Protein AF-A0A5P8LZW3-F1 (afdb_monomer_lite)

Radius of gyration: 19.55 Å; chains: 1; bounding box: 53×31×71 Å

Sequence (159 aa):
MPTTEQPGGVRARLFVRETLPTPATQSSQRTIARLERLTSTGLLDDYSVTSWDKRLPVDGENAPEQRRRYNEFSDWARSNGARLTPFFDTRECYSMETGEKRTELVFPAICLALYENGDLRTVAPHAAGSETESVADCLDRLAEQSSDEPVRRTIVTAD

pLDDT: mean 86.08, std 16.48, range [40.03, 98.44]

Structure (mmCIF, N/CA/C/O backbone):
data_AF-A0A5P8LZW3-F1
#
_entry.id   AF-A0A5P8LZW3-F1
#
loop_
_atom_site.group_PDB
_atom_site.id
_atom_site.type_symbol
_atom_site.label_atom_id
_atom_site.label_alt_id
_atom_site.label_comp_id
_atom_site.label_asym_id
_atom_site.labe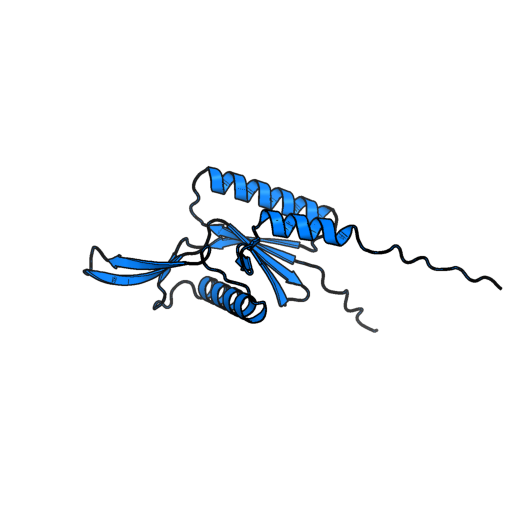l_entity_id
_atom_site.label_seq_id
_atom_site.pdbx_PDB_ins_code
_atom_site.Cartn_x
_atom_site.Cartn_y
_atom_site.Cartn_z
_atom_site.occupancy
_atom_site.B_iso_or_equiv
_atom_site.auth_seq_id
_atom_site.auth_comp_id
_atom_site.auth_asym_id
_atom_site.auth_atom_id
_atom_site.pdbx_PDB_model_num
ATOM 1 N N . MET A 1 1 ? -0.215 -14.415 37.194 1.00 40.03 1 MET A N 1
ATOM 2 C CA . MET A 1 1 ? -0.479 -13.146 36.490 1.00 40.03 1 MET A CA 1
ATOM 3 C C . MET A 1 1 ? -1.040 -13.518 35.132 1.00 40.03 1 MET A C 1
ATOM 5 O O . MET A 1 1 ? -0.297 -14.154 34.394 1.00 40.03 1 MET A O 1
ATOM 9 N N . PRO A 1 2 ? -2.312 -13.257 34.798 1.00 45.44 2 PRO A N 1
ATOM 10 C CA . PRO A 1 2 ? -2.682 -13.303 33.396 1.00 45.44 2 PRO A CA 1
ATOM 11 C C . PRO A 1 2 ? -1.975 -12.121 32.727 1.00 45.44 2 PRO A C 1
ATOM 13 O O . PRO A 1 2 ? -2.157 -10.975 33.137 1.00 45.44 2 PRO A O 1
ATOM 16 N N . THR A 1 3 ? -1.098 -12.403 31.766 1.00 40.88 3 THR A N 1
ATOM 17 C CA . THR A 1 3 ? -0.677 -11.405 30.783 1.00 40.88 3 THR A CA 1
ATOM 18 C C . THR A 1 3 ? -1.960 -10.974 30.101 1.00 40.88 3 THR A C 1
ATOM 20 O O . THR A 1 3 ? -2.562 -11.763 29.382 1.00 40.88 3 THR A O 1
ATOM 23 N N . THR A 1 4 ? -2.452 -9.778 30.408 1.00 47.62 4 THR A N 1
ATOM 24 C CA . THR A 1 4 ? -3.492 -9.164 29.594 1.00 47.62 4 THR A CA 1
ATOM 25 C C . THR A 1 4 ? -2.875 -8.989 28.221 1.00 47.62 4 THR A C 1
ATOM 27 O O . THR A 1 4 ? -2.045 -8.103 28.021 1.00 47.62 4 THR A O 1
ATOM 30 N N . GLU A 1 5 ? -3.210 -9.898 27.314 1.00 47.44 5 GLU A N 1
ATOM 31 C CA . GLU A 1 5 ? -3.075 -9.707 25.882 1.00 47.44 5 GLU A CA 1
ATOM 32 C C . GLU A 1 5 ? -3.891 -8.454 25.583 1.00 47.44 5 GLU A C 1
ATOM 34 O O . GLU A 1 5 ? -5.116 -8.481 25.485 1.00 47.44 5 GLU A O 1
ATOM 39 N N . GLN A 1 6 ? -3.216 -7.308 25.609 1.00 50.31 6 GLN A N 1
ATOM 40 C CA . GLN A 1 6 ? -3.781 -6.074 25.113 1.00 50.31 6 GLN A CA 1
ATOM 41 C C . GLN A 1 6 ? -4.160 -6.397 23.665 1.00 50.31 6 GLN A C 1
ATOM 43 O O . GLN A 1 6 ? -3.269 -6.848 22.938 1.00 50.31 6 GLN A O 1
ATOM 48 N N . PRO A 1 7 ? -5.442 -6.296 23.266 1.00 53.44 7 PRO A N 1
ATOM 49 C CA . PRO A 1 7 ? -5.824 -6.561 21.886 1.00 53.44 7 PRO A CA 1
ATOM 50 C C . PRO A 1 7 ? -4.916 -5.690 21.019 1.00 53.44 7 PRO A C 1
ATOM 52 O O . PRO A 1 7 ? -4.881 -4.474 21.203 1.00 53.44 7 PRO A O 1
ATOM 55 N N . GLY A 1 8 ? -4.060 -6.326 20.216 1.00 63.38 8 GLY A N 1
ATOM 56 C CA . GLY A 1 8 ? -2.975 -5.641 19.531 1.00 63.38 8 GLY A CA 1
ATOM 57 C C . GLY A 1 8 ? -3.578 -4.650 18.557 1.00 63.38 8 GLY A C 1
ATOM 58 O O . GLY A 1 8 ? -4.304 -5.052 17.649 1.00 63.38 8 GLY A O 1
ATOM 59 N N . GLY A 1 9 ? -3.325 -3.364 18.772 1.00 84.19 9 GLY A N 1
ATOM 60 C CA . GLY A 1 9 ? -3.935 -2.31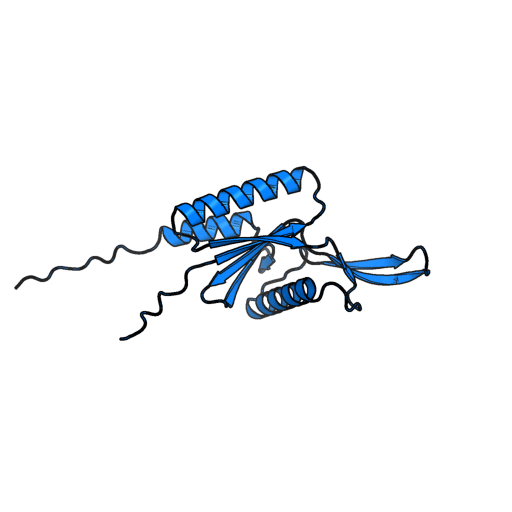5 17.980 1.00 84.19 9 GLY A CA 1
ATOM 61 C C . GLY A 1 9 ? -3.382 -2.269 16.561 1.00 84.19 9 GLY A C 1
ATOM 62 O O . GLY A 1 9 ? -2.403 -2.929 16.184 1.00 84.19 9 GLY A O 1
ATOM 63 N N . VAL A 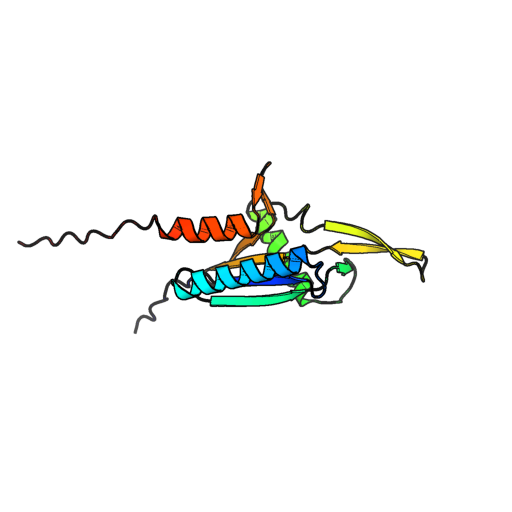1 10 ? -4.074 -1.490 15.736 1.00 93.50 10 VAL A N 1
ATOM 64 C CA . VAL A 1 10 ? -3.799 -1.403 14.305 1.00 93.50 10 VAL A CA 1
ATOM 65 C C . VAL A 1 10 ? -2.499 -0.631 14.079 1.00 93.50 10 VAL A C 1
ATOM 67 O O . VAL A 1 10 ? -2.338 0.488 14.561 1.00 93.50 10 VAL A O 1
ATOM 70 N N . ARG A 1 11 ? -1.578 -1.201 13.299 1.00 96.25 11 ARG A N 1
ATOM 71 C CA . ARG A 1 11 ? -0.315 -0.564 12.898 1.00 96.25 11 ARG A CA 1
ATOM 72 C C . ARG A 1 11 ? -0.267 -0.342 11.401 1.00 96.25 11 ARG A C 1
ATOM 74 O O . ARG A 1 11 ? -0.599 -1.232 10.621 1.00 96.25 11 ARG A O 1
ATOM 81 N N . ALA A 1 12 ? 0.207 0.823 10.988 1.00 97.88 12 ALA A N 1
ATOM 82 C CA . ALA A 1 12 ? 0.323 1.171 9.581 1.00 97.88 12 ALA A CA 1
ATOM 83 C C . ALA A 1 12 ? 1.761 1.038 9.062 1.00 97.88 12 ALA A C 1
ATOM 85 O O . ALA A 1 12 ? 2.739 1.367 9.734 1.00 97.88 12 ALA A O 1
ATOM 86 N N . ARG A 1 13 ? 1.905 0.616 7.806 1.00 98.31 13 ARG A N 1
ATOM 87 C CA . ARG A 1 13 ? 3.163 0.689 7.064 1.00 98.31 13 ARG A CA 1
ATOM 88 C C . ARG A 1 13 ? 2.939 1.339 5.714 1.00 98.31 13 ARG A C 1
ATOM 90 O O . ARG A 1 13 ? 2.228 0.798 4.870 1.00 98.31 13 ARG A O 1
ATOM 97 N N . LEU A 1 14 ? 3.559 2.494 5.521 1.00 98.25 14 LEU A N 1
ATOM 98 C CA . LEU A 1 14 ? 3.529 3.246 4.280 1.00 98.25 14 LEU A CA 1
ATOM 99 C C . LEU A 1 14 ? 4.782 2.935 3.460 1.00 98.25 14 LEU A C 1
ATOM 101 O O . LEU A 1 14 ? 5.901 3.180 3.903 1.00 98.25 14 LEU A O 1
ATOM 105 N N . PHE A 1 15 ? 4.590 2.438 2.247 1.00 97.56 15 PHE A N 1
ATOM 106 C CA . PHE A 1 15 ? 5.639 2.239 1.262 1.00 97.56 15 PHE A CA 1
ATOM 107 C C . PHE A 1 15 ? 5.613 3.373 0.247 1.00 97.56 15 PHE A C 1
ATOM 109 O O . PHE A 1 15 ? 4.559 3.704 -0.303 1.00 97.56 15 PHE A O 1
ATOM 116 N N . VAL A 1 16 ? 6.772 3.971 -0.003 1.00 96.75 16 VAL A N 1
ATOM 117 C CA . VAL A 1 16 ? 6.920 5.126 -0.890 1.00 96.75 16 VAL A CA 1
ATOM 118 C C . VAL A 1 16 ? 8.049 4.844 -1.873 1.00 96.75 16 VAL A C 1
ATOM 120 O O . VAL A 1 16 ? 9.122 4.408 -1.468 1.00 96.75 16 VAL A O 1
ATOM 123 N N . ARG A 1 17 ? 7.840 5.066 -3.176 1.00 95.19 17 ARG A N 1
ATOM 124 C CA . ARG A 1 17 ? 8.951 4.922 -4.135 1.00 95.19 17 ARG A CA 1
ATOM 125 C C . ARG A 1 17 ? 10.093 5.870 -3.784 1.00 95.19 17 ARG A C 1
ATOM 127 O O . ARG A 1 17 ? 9.842 7.022 -3.450 1.00 95.19 17 ARG A O 1
ATOM 134 N N . GLU A 1 18 ? 11.331 5.404 -3.925 1.00 89.75 18 GLU A N 1
ATOM 135 C CA . GLU A 1 18 ? 12.522 6.238 -3.694 1.00 89.75 18 GLU A CA 1
ATOM 136 C C . GLU A 1 18 ? 12.530 7.491 -4.570 1.00 89.75 18 GLU A C 1
ATOM 138 O O . GLU A 1 18 ? 12.893 8.580 -4.135 1.00 89.75 18 GLU A O 1
ATOM 143 N N . THR A 1 19 ? 12.077 7.340 -5.816 1.00 87.19 19 THR A N 1
ATOM 144 C CA . THR A 1 19 ? 11.915 8.449 -6.752 1.00 87.19 19 THR A CA 1
ATOM 145 C C . THR A 1 19 ? 10.439 8.661 -7.054 1.00 87.19 19 THR A C 1
ATOM 147 O O . THR A 1 19 ? 9.765 7.789 -7.617 1.00 87.19 19 THR A O 1
ATOM 150 N N . LEU A 1 20 ? 9.947 9.854 -6.721 1.00 84.56 20 LEU A N 1
ATOM 151 C CA . LEU A 1 20 ? 8.571 10.266 -6.952 1.00 84.56 20 LEU A CA 1
ATOM 152 C C . LEU A 1 20 ? 8.490 11.507 -7.841 1.00 84.56 20 LEU A C 1
ATOM 154 O O . LEU A 1 20 ? 9.273 12.441 -7.669 1.00 84.56 20 LEU A O 1
ATOM 158 N N . PRO A 1 21 ? 7.503 11.574 -8.751 1.00 82.94 21 PRO A N 1
ATOM 159 C CA . PRO A 1 21 ? 7.116 12.850 -9.330 1.00 82.94 21 PRO A CA 1
ATOM 160 C C . PRO A 1 21 ? 6.511 13.750 -8.238 1.00 82.94 21 PRO A C 1
ATOM 162 O O . PRO A 1 21 ? 5.819 13.260 -7.344 1.00 82.94 21 PRO A O 1
ATOM 165 N N . THR A 1 22 ? 6.692 15.069 -8.352 1.00 87.31 22 THR A N 1
ATOM 166 C CA . THR A 1 22 ? 6.181 16.084 -7.408 1.00 87.31 22 THR A CA 1
ATOM 167 C C . THR A 1 22 ? 4.757 15.843 -6.877 1.00 87.31 22 THR A C 1
ATOM 169 O O . THR A 1 22 ? 4.580 15.895 -5.658 1.00 87.31 22 THR A O 1
ATOM 172 N N . PRO A 1 23 ? 3.731 15.546 -7.707 1.00 87.00 23 PRO A N 1
ATOM 173 C CA . PRO A 1 23 ? 2.379 15.293 -7.194 1.00 87.00 23 PRO A CA 1
ATOM 174 C C . PRO A 1 23 ? 2.300 14.081 -6.252 1.00 87.00 23 PRO A C 1
ATOM 176 O O . PRO A 1 23 ? 1.537 14.089 -5.284 1.00 87.00 23 PRO A O 1
ATOM 179 N N . ALA A 1 24 ? 3.104 13.045 -6.496 1.00 86.38 24 ALA A N 1
ATOM 180 C CA . ALA A 1 24 ? 3.154 11.878 -5.626 1.00 86.38 24 ALA A CA 1
ATOM 181 C C . ALA A 1 24 ? 3.915 12.179 -4.325 1.00 86.38 24 ALA A C 1
ATOM 183 O O . ALA A 1 24 ? 3.512 11.694 -3.274 1.00 86.38 24 ALA A O 1
ATOM 184 N N . THR A 1 25 ? 4.937 13.041 -4.360 1.00 90.56 25 THR A N 1
ATOM 185 C CA . THR A 1 25 ? 5.619 13.527 -3.147 1.00 90.56 25 THR A CA 1
ATOM 186 C C . THR A 1 25 ? 4.667 14.293 -2.228 1.00 90.56 25 THR A C 1
ATOM 188 O O . THR A 1 25 ? 4.645 14.068 -1.023 1.00 90.56 25 THR A O 1
ATOM 191 N N . GLN A 1 26 ? 3.826 15.168 -2.780 1.00 92.00 26 GLN A N 1
ATOM 192 C CA . GLN A 1 26 ? 2.819 15.881 -1.982 1.00 92.00 26 GLN A CA 1
ATOM 193 C C . GLN A 1 26 ? 1.766 14.918 -1.417 1.00 92.00 26 GLN A C 1
ATOM 195 O O . GLN A 1 26 ? 1.350 15.031 -0.263 1.00 92.00 26 GLN A O 1
ATOM 200 N N . SER A 1 27 ? 1.359 13.930 -2.218 1.00 91.25 27 SER A N 1
ATOM 201 C CA . SER A 1 27 ? 0.395 12.915 -1.789 1.00 91.25 27 SER A CA 1
ATOM 202 C C . SER A 1 27 ? 0.936 12.045 -0.650 1.00 91.25 27 SER A C 1
ATOM 204 O O . SER A 1 27 ? 0.189 11.745 0.285 1.00 91.25 27 SER A O 1
ATOM 206 N N . SER A 1 28 ? 2.222 11.672 -0.674 1.00 93.62 28 SER A N 1
ATOM 207 C CA . SER A 1 28 ? 2.837 10.902 0.413 1.00 93.62 28 SER A CA 1
ATOM 208 C C . SER A 1 28 ? 2.950 11.729 1.691 1.00 93.62 28 SER A C 1
ATOM 210 O O . SER A 1 28 ? 2.565 11.237 2.744 1.00 93.62 28 SER A O 1
ATOM 212 N N . GLN A 1 29 ? 3.348 13.003 1.607 1.00 95.31 29 GLN A N 1
ATOM 213 C CA . GLN A 1 29 ? 3.385 13.908 2.765 1.00 95.31 29 GLN A CA 1
ATOM 214 C C . GLN A 1 29 ? 2.010 14.068 3.421 1.00 95.31 29 GLN A C 1
ATOM 216 O O . GLN A 1 29 ? 1.886 13.957 4.638 1.00 95.31 29 GLN A O 1
ATOM 221 N N . ARG A 1 30 ? 0.950 14.248 2.620 1.00 95.88 30 ARG A N 1
ATOM 222 C CA . ARG A 1 30 ? -0.426 14.302 3.137 1.00 95.88 30 ARG A CA 1
ATOM 223 C C . ARG A 1 30 ? -0.843 12.991 3.806 1.00 95.88 30 ARG A C 1
ATOM 225 O O . ARG A 1 30 ? -1.550 13.015 4.809 1.00 95.88 30 ARG A O 1
ATOM 232 N N . THR A 1 31 ? -0.409 11.858 3.257 1.00 97.25 31 THR A N 1
ATOM 233 C CA . THR A 1 31 ? -0.673 10.533 3.837 1.00 97.25 31 THR A CA 1
ATOM 234 C C . THR A 1 31 ? 0.042 10.372 5.180 1.00 97.25 31 THR A C 1
ATOM 236 O O . THR A 1 31 ? -0.582 9.944 6.144 1.00 97.25 31 THR A O 1
ATOM 239 N N . ILE A 1 32 ? 1.311 10.782 5.273 1.00 97.81 32 ILE A N 1
ATOM 240 C CA . ILE A 1 32 ? 2.101 10.749 6.513 1.00 97.81 32 ILE A CA 1
ATOM 241 C C . ILE A 1 32 ? 1.450 11.620 7.592 1.00 97.81 32 ILE A C 1
ATOM 243 O O . ILE A 1 32 ? 1.162 11.116 8.671 1.00 97.81 32 ILE A O 1
ATOM 247 N N . ALA A 1 33 ? 1.100 12.871 7.279 1.00 97.56 33 ALA A N 1
ATOM 248 C CA . ALA A 1 33 ? 0.422 13.759 8.229 1.00 97.56 33 ALA A CA 1
ATOM 249 C C . ALA A 1 33 ? -0.909 13.172 8.742 1.00 97.56 33 ALA A C 1
ATOM 251 O O . ALA A 1 33 ? -1.309 13.377 9.890 1.00 97.56 33 ALA A O 1
ATOM 252 N N . ARG A 1 34 ? -1.613 12.410 7.896 1.00 97.00 34 ARG A N 1
ATOM 253 C CA . ARG A 1 34 ? -2.845 11.718 8.285 1.00 97.00 34 ARG A CA 1
ATOM 254 C C . ARG A 1 34 ? -2.573 10.530 9.213 1.00 97.00 34 ARG A C 1
ATOM 256 O O . ARG A 1 34 ? -3.302 10.369 10.188 1.00 97.00 34 ARG A O 1
ATOM 263 N N . LEU A 1 35 ? -1.528 9.743 8.953 1.00 97.69 35 LEU A N 1
ATOM 264 C CA . LEU A 1 35 ? -1.083 8.656 9.836 1.00 97.69 35 LEU A CA 1
ATOM 265 C C . LEU A 1 35 ? -0.642 9.181 11.209 1.00 97.69 35 LEU A C 1
ATOM 267 O O . LEU A 1 35 ? -1.043 8.626 12.232 1.00 97.69 35 LEU A O 1
ATOM 271 N N . GLU A 1 36 ? 0.105 10.287 11.242 1.00 97.38 36 GLU A N 1
ATOM 272 C CA . GLU A 1 36 ? 0.500 10.972 12.481 1.00 97.38 36 GLU A CA 1
ATOM 273 C C . GLU A 1 36 ? -0.715 11.384 13.311 1.00 97.38 36 GLU A C 1
ATOM 275 O O . GLU A 1 36 ? -0.763 11.141 14.519 1.00 97.38 36 GLU A O 1
ATOM 280 N N . ARG A 1 37 ? -1.728 11.970 12.661 1.00 96.00 37 ARG A N 1
ATOM 281 C CA . ARG A 1 37 ? -2.968 12.364 13.331 1.00 96.00 37 ARG A CA 1
ATOM 282 C C . ARG A 1 37 ? -3.712 11.163 13.909 1.00 96.00 37 ARG A C 1
ATOM 284 O O . ARG A 1 37 ? -4.108 11.228 15.066 1.00 96.00 37 ARG A O 1
ATOM 291 N N . LEU A 1 38 ? -3.881 10.093 13.130 1.00 94.75 38 LEU A N 1
ATOM 292 C CA . LEU A 1 38 ? -4.565 8.871 13.573 1.00 94.75 38 LEU A CA 1
ATOM 293 C C . LEU A 1 38 ? -3.845 8.209 14.754 1.00 94.75 38 LEU A C 1
ATOM 295 O O . LEU A 1 38 ? -4.498 7.758 15.694 1.00 94.75 38 LEU A O 1
ATOM 299 N N . THR A 1 39 ? -2.511 8.222 14.736 1.00 94.75 39 THR A N 1
ATOM 300 C CA . THR A 1 39 ? -1.682 7.725 15.844 1.00 94.75 39 THR A CA 1
ATOM 301 C C . THR A 1 39 ? -1.847 8.599 17.087 1.00 94.75 39 THR A C 1
ATOM 303 O O . THR A 1 39 ? -2.101 8.103 18.178 1.00 94.75 39 THR A O 1
ATOM 306 N N . SER A 1 40 ? -1.820 9.925 16.921 1.00 93.88 40 SER A N 1
ATOM 307 C CA . SER A 1 40 ? -2.000 10.878 18.029 1.00 93.88 40 SER A CA 1
ATOM 308 C C . SER A 1 40 ? -3.384 10.791 18.681 1.00 93.88 40 SER A C 1
ATOM 310 O O . SER A 1 40 ? -3.534 11.110 19.856 1.00 93.88 40 SER A O 1
ATOM 312 N N . THR A 1 41 ? -4.405 10.374 17.928 1.00 91.56 41 THR A N 1
ATOM 313 C CA . THR A 1 41 ? -5.770 10.160 18.435 1.00 91.56 41 THR A CA 1
ATOM 314 C C . THR A 1 41 ? -5.994 8.753 18.998 1.00 91.56 41 THR A C 1
ATOM 316 O O . THR A 1 41 ? -7.099 8.469 19.448 1.00 91.56 41 THR A O 1
ATOM 319 N N . GLY A 1 42 ? -4.986 7.873 18.961 1.00 90.31 42 GLY A N 1
ATOM 320 C CA . GLY A 1 42 ? -5.083 6.490 19.442 1.00 90.31 42 GLY A CA 1
ATOM 321 C C . GLY A 1 42 ? -5.844 5.535 18.515 1.00 90.31 42 GLY A C 1
ATOM 322 O O . GLY A 1 42 ? -6.233 4.458 18.946 1.00 90.31 42 GLY A O 1
ATOM 323 N N . LEU A 1 43 ? -6.076 5.921 17.255 1.00 90.50 43 LEU A N 1
ATOM 324 C CA . LEU A 1 43 ? -6.731 5.073 16.244 1.00 90.50 43 LEU A CA 1
ATOM 325 C C . LEU A 1 43 ? -5.742 4.172 15.497 1.00 90.50 43 LEU A C 1
ATOM 327 O O . LEU A 1 43 ? -6.130 3.180 14.884 1.00 90.50 43 LEU A O 1
ATOM 331 N N . LEU A 1 44 ? -4.466 4.542 15.532 1.00 93.50 44 LEU A N 1
ATOM 332 C CA . LEU A 1 44 ? -3.343 3.694 15.172 1.00 93.50 44 LEU A CA 1
ATOM 333 C C . LEU A 1 44 ? -2.439 3.585 16.393 1.00 93.50 44 LEU A C 1
ATOM 335 O O . LEU A 1 44 ? -2.170 4.589 17.048 1.00 93.50 44 LEU A O 1
ATOM 339 N N . ASP A 1 45 ? -1.944 2.385 16.658 1.00 94.00 45 ASP A N 1
ATOM 340 C CA . ASP A 1 45 ? -0.919 2.179 17.679 1.00 94.00 45 ASP A CA 1
ATOM 341 C C . ASP A 1 45 ? 0.402 2.824 17.257 1.00 94.00 45 ASP A C 1
ATOM 343 O O . ASP A 1 45 ? 1.096 3.435 18.064 1.00 94.00 45 ASP A O 1
ATOM 347 N N . ASP A 1 46 ? 0.767 2.637 15.988 1.00 95.19 46 ASP A N 1
ATOM 348 C CA . ASP A 1 46 ? 2.024 3.110 15.423 1.00 95.19 46 ASP A CA 1
ATOM 349 C C . ASP A 1 46 ? 1.959 3.141 13.891 1.00 95.19 46 ASP A C 1
ATOM 351 O O . ASP A 1 46 ? 1.119 2.478 13.260 1.00 95.19 46 ASP A O 1
ATOM 355 N N . TYR A 1 47 ? 2.889 3.870 13.275 1.00 97.69 47 TYR A N 1
ATOM 356 C CA . TYR A 1 47 ? 3.104 3.803 11.839 1.00 97.69 47 TYR A CA 1
ATOM 357 C C . TYR A 1 47 ? 4.589 3.849 11.471 1.00 97.69 47 TYR A C 1
ATOM 359 O O . TYR A 1 47 ? 5.408 4.487 12.122 1.00 97.69 47 TYR A O 1
ATOM 367 N N . SER A 1 48 ? 4.929 3.218 10.349 1.00 97.56 48 SER A N 1
ATOM 368 C CA . SER A 1 48 ? 6.269 3.294 9.761 1.00 97.56 48 SER A CA 1
ATOM 369 C C . SER A 1 48 ? 6.211 3.696 8.294 1.00 97.56 48 SER A C 1
ATOM 371 O O . SER A 1 48 ? 5.253 3.384 7.584 1.00 97.56 48 SER A O 1
ATOM 373 N N . VAL A 1 49 ? 7.259 4.372 7.825 1.00 97.50 49 VAL A N 1
ATOM 374 C CA . VAL A 1 49 ? 7.450 4.719 6.413 1.00 97.50 49 VAL A CA 1
ATOM 375 C C . VAL A 1 49 ? 8.686 3.984 5.905 1.00 97.50 49 VAL A C 1
ATOM 377 O O . VAL A 1 49 ? 9.726 3.974 6.556 1.00 97.50 49 VAL A O 1
ATOM 380 N N . THR A 1 50 ? 8.577 3.307 4.769 1.00 95.50 50 THR A N 1
ATOM 381 C CA . THR A 1 50 ? 9.664 2.532 4.160 1.00 95.50 50 THR A CA 1
ATOM 382 C C . THR A 1 50 ? 9.741 2.860 2.675 1.00 95.50 50 THR A C 1
ATOM 384 O O . THR A 1 50 ? 8.712 2.994 2.012 1.00 95.50 50 THR A O 1
ATOM 387 N N . SER A 1 51 ? 10.949 3.009 2.136 1.00 93.81 51 SER A N 1
ATOM 388 C CA . SER A 1 51 ? 11.117 3.181 0.698 1.00 93.81 51 SER A CA 1
ATOM 389 C C . SER A 1 51 ? 11.093 1.841 -0.038 1.00 93.81 51 SER A C 1
ATOM 391 O O . SER A 1 51 ? 11.446 0.797 0.514 1.00 93.81 51 SER A O 1
ATOM 393 N N . TRP A 1 52 ? 10.673 1.862 -1.299 1.00 94.44 52 TRP A N 1
ATOM 394 C CA . TRP A 1 52 ? 10.821 0.722 -2.202 1.00 94.44 52 TRP A CA 1
ATOM 395 C C . TRP A 1 52 ? 11.175 1.158 -3.624 1.00 94.44 52 TRP A C 1
ATOM 397 O O . TRP A 1 52 ? 10.928 2.296 -4.038 1.00 94.44 52 TRP A O 1
ATOM 407 N N . ASP A 1 53 ? 11.759 0.241 -4.377 1.00 93.31 53 ASP A N 1
ATOM 408 C CA . ASP A 1 53 ? 12.085 0.441 -5.773 1.00 93.31 53 ASP A CA 1
ATOM 409 C C . ASP A 1 53 ? 10.813 0.555 -6.604 1.00 93.31 53 ASP A C 1
ATOM 411 O O . ASP A 1 53 ? 9.766 -0.032 -6.323 1.00 93.31 53 ASP A O 1
ATOM 415 N N . LYS A 1 54 ? 10.903 1.308 -7.699 1.00 92.75 54 LYS A N 1
ATOM 416 C CA . LYS A 1 54 ? 9.801 1.392 -8.662 1.00 92.75 54 LYS A CA 1
ATOM 417 C C . LYS A 1 54 ? 9.498 0.027 -9.282 1.00 92.75 54 LYS A C 1
ATOM 419 O O . LYS A 1 54 ? 8.344 -0.231 -9.639 1.00 92.75 54 LYS A O 1
ATOM 424 N N . ARG A 1 55 ? 10.542 -0.773 -9.509 1.00 92.06 55 ARG A N 1
ATOM 425 C CA . ARG A 1 55 ? 10.478 -2.020 -10.262 1.00 92.06 55 ARG A CA 1
ATOM 426 C C . ARG A 1 55 ? 11.399 -3.070 -9.676 1.00 92.06 55 ARG A C 1
ATOM 428 O O . ARG A 1 55 ? 12.472 -2.735 -9.190 1.00 92.06 55 ARG A O 1
ATOM 435 N N . LEU A 1 56 ? 10.987 -4.321 -9.811 1.00 91.44 56 LEU A N 1
ATOM 436 C CA . LEU A 1 56 ? 11.786 -5.481 -9.461 1.00 91.44 56 LEU A CA 1
ATOM 437 C C . LEU A 1 56 ? 11.710 -6.520 -10.588 1.00 91.44 56 LEU A C 1
ATOM 439 O O . LEU A 1 56 ? 10.600 -6.853 -11.008 1.00 91.44 56 LEU A O 1
ATOM 443 N N . PRO A 1 57 ? 12.836 -7.070 -11.075 1.00 89.19 57 PRO A N 1
ATOM 444 C CA . PRO A 1 57 ? 12.806 -8.172 -12.034 1.00 89.19 57 PRO A CA 1
ATOM 445 C C . PRO A 1 57 ? 12.061 -9.371 -11.446 1.00 89.19 57 PRO A C 1
ATOM 447 O O . PRO A 1 57 ? 12.326 -9.744 -10.307 1.00 89.19 57 PRO A O 1
ATOM 450 N N . VAL A 1 58 ? 11.155 -10.002 -12.191 1.00 85.88 58 VAL A N 1
ATOM 451 C CA . VAL A 1 58 ? 10.390 -11.154 -11.681 1.00 85.88 58 VAL A CA 1
ATOM 452 C C . VAL A 1 58 ? 11.311 -12.339 -11.393 1.00 85.88 58 VAL A C 1
ATOM 454 O O . VAL A 1 58 ? 11.232 -12.891 -10.298 1.00 85.88 58 VAL A O 1
ATOM 457 N N . ASP A 1 59 ? 12.244 -12.632 -12.300 1.00 80.12 59 ASP A N 1
ATOM 458 C CA . ASP A 1 59 ? 13.126 -13.809 -12.252 1.00 80.12 59 ASP A CA 1
ATOM 459 C C . ASP A 1 59 ? 14.450 -13.583 -11.489 1.00 80.12 59 ASP A C 1
ATOM 461 O O . ASP A 1 59 ? 15.387 -14.367 -11.613 1.00 80.12 59 ASP A O 1
ATOM 465 N N . GLY A 1 60 ? 14.571 -12.490 -10.725 1.00 71.69 60 GLY A N 1
ATOM 466 C CA . GLY A 1 60 ? 15.812 -12.114 -10.033 1.00 71.69 60 GLY A CA 1
ATOM 467 C C . GLY A 1 60 ? 15.807 -12.364 -8.522 1.00 71.69 60 GLY A C 1
ATOM 468 O O . GLY A 1 60 ? 14.784 -12.212 -7.857 1.00 71.69 60 GLY A O 1
ATOM 469 N N . GLU A 1 61 ? 16.983 -12.622 -7.948 1.00 73.31 61 GLU A N 1
ATOM 470 C CA . GLU A 1 61 ? 17.188 -12.750 -6.489 1.00 73.31 61 GLU A CA 1
ATOM 471 C C . GLU A 1 61 ? 17.328 -11.395 -5.761 1.00 73.31 61 GLU A C 1
ATOM 473 O O . GLU A 1 61 ? 17.487 -11.336 -4.543 1.00 73.31 61 GLU A O 1
ATOM 478 N N . ASN A 1 62 ? 17.242 -10.283 -6.498 1.00 75.12 62 ASN A N 1
ATOM 479 C CA . ASN A 1 62 ? 17.357 -8.937 -5.942 1.00 75.12 62 ASN A CA 1
ATOM 480 C C . ASN A 1 62 ? 16.179 -8.585 -5.012 1.00 75.12 62 ASN A C 1
ATOM 482 O O . ASN A 1 62 ? 15.062 -9.076 -5.186 1.00 75.12 62 ASN A O 1
ATOM 486 N N . ALA A 1 63 ? 16.447 -7.692 -4.052 1.00 81.81 63 ALA A N 1
ATOM 487 C CA . ALA A 1 63 ? 15.493 -7.122 -3.092 1.00 81.81 63 ALA A CA 1
ATOM 488 C C . ALA A 1 63 ? 14.527 -8.150 -2.449 1.00 81.81 63 ALA A C 1
ATOM 490 O O . ALA A 1 63 ? 13.300 -8.029 -2.580 1.00 81.81 63 ALA A O 1
ATOM 491 N N . PRO A 1 64 ? 15.054 -9.152 -1.714 1.00 86.88 64 PRO A N 1
ATOM 492 C CA . PRO A 1 64 ? 14.251 -10.243 -1.155 1.00 86.88 64 PRO A CA 1
ATOM 493 C C . PRO A 1 64 ? 13.113 -9.749 -0.249 1.00 86.88 64 PRO A C 1
ATOM 495 O O . PRO A 1 64 ? 12.015 -10.300 -0.287 1.00 86.88 64 PRO A O 1
ATOM 498 N N . GLU A 1 65 ? 13.323 -8.660 0.495 1.00 90.75 65 GLU A N 1
ATOM 499 C CA . GLU A 1 65 ? 12.289 -8.071 1.354 1.00 90.75 65 GLU A CA 1
ATOM 500 C C . GLU A 1 65 ? 11.130 -7.446 0.560 1.00 90.75 65 GLU A C 1
ATOM 502 O O . GLU A 1 65 ? 9.969 -7.664 0.903 1.00 90.75 65 GLU A O 1
ATOM 507 N N . GLN A 1 66 ? 11.399 -6.713 -0.527 1.00 93.06 66 GLN A N 1
ATOM 508 C CA . GLN A 1 66 ? 10.338 -6.140 -1.371 1.00 93.06 66 GLN A CA 1
ATOM 509 C C . GLN A 1 66 ? 9.515 -7.242 -2.044 1.00 93.06 66 GLN A C 1
ATOM 511 O O . GLN A 1 66 ? 8.286 -7.160 -2.092 1.00 93.06 66 GLN A O 1
ATOM 516 N N . ARG A 1 67 ? 10.179 -8.310 -2.506 1.00 93.12 67 ARG A N 1
ATOM 517 C CA . ARG A 1 67 ? 9.510 -9.493 -3.058 1.00 93.12 67 ARG A CA 1
ATOM 518 C C . ARG A 1 67 ? 8.646 -10.194 -2.018 1.00 93.12 67 ARG A C 1
ATOM 520 O O . ARG A 1 67 ? 7.496 -10.518 -2.302 1.00 93.12 67 ARG A O 1
ATOM 527 N N . ARG A 1 68 ? 9.172 -10.394 -0.807 1.00 93.69 68 ARG A N 1
ATOM 528 C CA . ARG A 1 68 ? 8.422 -10.976 0.311 1.00 93.69 68 ARG A CA 1
ATOM 529 C C . ARG A 1 68 ? 7.159 -10.166 0.610 1.00 93.69 68 ARG A C 1
ATOM 531 O O . ARG A 1 68 ? 6.097 -10.758 0.767 1.00 93.69 68 ARG A O 1
ATOM 538 N N . ARG A 1 69 ? 7.257 -8.831 0.624 1.00 95.56 69 ARG A N 1
ATOM 539 C CA . ARG A 1 69 ? 6.102 -7.937 0.815 1.00 95.56 69 ARG A CA 1
ATOM 540 C C . ARG A 1 69 ? 5.087 -8.030 -0.310 1.00 95.56 69 ARG A C 1
ATOM 542 O O . ARG A 1 69 ? 3.896 -8.114 -0.042 1.00 95.56 69 ARG A O 1
ATOM 549 N N . TYR A 1 70 ? 5.540 -8.062 -1.558 1.00 95.75 70 TYR A N 1
ATOM 550 C CA . TYR A 1 70 ? 4.630 -8.273 -2.678 1.00 95.75 70 TYR A CA 1
ATOM 551 C C . TYR A 1 70 ? 3.866 -9.599 -2.560 1.00 95.75 70 TYR A C 1
ATOM 553 O O . TYR A 1 70 ? 2.653 -9.615 -2.754 1.00 95.75 70 TYR A O 1
ATOM 561 N N . ASN A 1 71 ? 4.551 -10.690 -2.208 1.00 95.62 71 ASN A N 1
ATOM 562 C CA . ASN A 1 71 ? 3.915 -11.997 -2.052 1.00 95.62 71 ASN A CA 1
ATOM 563 C C . ASN A 1 71 ? 2.865 -11.981 -0.931 1.00 95.62 71 ASN A C 1
ATOM 565 O O . ASN A 1 71 ? 1.733 -12.390 -1.166 1.00 95.62 71 ASN A O 1
ATOM 569 N N . GLU A 1 72 ? 3.198 -11.410 0.232 1.00 97.81 72 GLU A N 1
ATOM 570 C CA . GLU A 1 72 ? 2.259 -11.198 1.345 1.00 97.81 72 GLU A CA 1
ATOM 571 C C . GLU A 1 72 ? 0.999 -10.435 0.892 1.00 97.81 72 GLU A C 1
ATOM 573 O O . GLU A 1 72 ? -0.127 -10.854 1.162 1.00 97.81 72 GLU A O 1
ATOM 578 N N . PHE A 1 73 ? 1.171 -9.349 0.132 1.00 98.19 73 PHE A N 1
ATOM 579 C CA . PHE A 1 73 ? 0.054 -8.551 -0.385 1.00 98.19 73 PHE A CA 1
ATOM 580 C C . PHE A 1 73 ? -0.765 -9.311 -1.427 1.00 98.19 73 PHE A C 1
ATOM 582 O O . PHE A 1 73 ? -1.990 -9.189 -1.465 1.00 98.19 73 PHE A O 1
ATOM 589 N N . SER A 1 74 ? -0.103 -10.094 -2.280 1.00 97.12 74 SER A N 1
ATOM 590 C CA . SER A 1 74 ? -0.765 -10.904 -3.298 1.00 97.12 74 SER A CA 1
ATOM 591 C C . SER A 1 74 ? -1.595 -12.020 -2.669 1.00 97.12 74 SER A C 1
ATOM 593 O O . SER A 1 74 ? -2.688 -12.309 -3.159 1.00 97.12 74 SER A O 1
ATOM 595 N N . ASP A 1 75 ? -1.101 -12.653 -1.608 1.00 98.00 75 ASP A N 1
ATOM 596 C CA . ASP A 1 75 ? -1.812 -13.726 -0.915 1.00 98.00 75 ASP A CA 1
ATOM 597 C C . ASP A 1 75 ? -3.002 -13.186 -0.120 1.00 98.00 75 ASP A C 1
ATOM 599 O O . ASP A 1 75 ? -4.095 -13.763 -0.180 1.00 98.00 75 ASP A O 1
ATOM 603 N N . TRP A 1 76 ? -2.847 -12.020 0.516 1.00 98.25 76 TRP A N 1
ATOM 604 C CA . TRP A 1 76 ? -3.978 -11.291 1.087 1.00 98.25 76 TRP A CA 1
ATOM 605 C C . TRP A 1 76 ? -5.022 -10.961 0.019 1.00 98.25 76 TRP A C 1
ATOM 607 O O . TRP A 1 76 ? -6.204 -11.241 0.217 1.00 98.25 76 TRP A O 1
ATOM 617 N N . ALA A 1 77 ? -4.608 -10.430 -1.136 1.00 97.75 77 ALA A N 1
ATOM 618 C CA . ALA A 1 77 ? -5.543 -10.019 -2.180 1.00 97.75 77 ALA A CA 1
ATOM 619 C C . ALA A 1 77 ? -6.372 -11.207 -2.688 1.00 97.75 77 ALA A C 1
ATOM 621 O O . ALA A 1 77 ? -7.598 -11.131 -2.736 1.00 97.75 77 ALA A O 1
ATOM 622 N N . ARG A 1 78 ? -5.717 -12.343 -2.964 1.00 97.12 78 ARG A N 1
ATOM 623 C CA . ARG A 1 78 ? -6.387 -13.592 -3.365 1.00 97.12 78 ARG A CA 1
ATOM 624 C C . ARG A 1 78 ? -7.390 -14.069 -2.319 1.00 97.12 78 ARG A C 1
ATOM 626 O O . ARG A 1 78 ? -8.513 -14.412 -2.675 1.00 97.12 78 ARG A O 1
ATOM 633 N N . SER A 1 79 ? -6.995 -14.061 -1.048 1.00 97.25 79 SER A N 1
ATOM 634 C CA . SER A 1 79 ? -7.834 -14.541 0.058 1.00 97.25 79 SER A CA 1
ATOM 635 C C . SER A 1 79 ? -9.061 -13.657 0.302 1.00 97.25 79 SER A C 1
ATOM 637 O O . SER A 1 79 ? -10.083 -14.149 0.768 1.00 97.25 79 SER A O 1
ATOM 639 N N . ASN A 1 80 ? -8.982 -12.371 -0.050 1.00 96.56 80 ASN A N 1
ATOM 640 C CA . ASN A 1 80 ? -10.040 -11.383 0.180 1.00 96.56 80 ASN A CA 1
ATOM 641 C C . ASN A 1 80 ? -10.835 -11.023 -1.090 1.00 96.56 80 ASN A C 1
ATOM 643 O O . ASN A 1 80 ? -11.640 -10.096 -1.068 1.00 96.56 80 ASN A O 1
ATOM 647 N N . GLY A 1 81 ? -10.614 -11.716 -2.215 1.00 96.44 81 GLY A N 1
ATOM 648 C CA . GLY A 1 81 ? -11.279 -11.394 -3.487 1.00 96.44 81 GLY A CA 1
ATOM 649 C C . GLY A 1 81 ? -10.869 -10.039 -4.085 1.00 96.44 81 GLY A C 1
ATOM 650 O O . GLY A 1 81 ? -11.565 -9.498 -4.946 1.00 96.44 81 GLY A O 1
ATOM 651 N N . ALA A 1 82 ? -9.736 -9.495 -3.642 1.00 97.62 82 ALA A N 1
ATOM 652 C CA . ALA A 1 82 ? -9.147 -8.263 -4.135 1.00 97.62 82 ALA A CA 1
ATOM 653 C C . ALA A 1 82 ? -8.112 -8.537 -5.235 1.00 97.62 82 ALA A C 1
ATOM 655 O O . ALA A 1 82 ? -7.602 -9.645 -5.420 1.00 97.62 82 ALA A O 1
ATOM 656 N N . ARG A 1 83 ? -7.769 -7.491 -5.982 1.00 97.12 83 ARG A N 1
ATOM 657 C CA . ARG A 1 83 ? -6.740 -7.514 -7.022 1.00 97.12 83 ARG A CA 1
ATOM 658 C C . ARG A 1 83 ? -5.777 -6.365 -6.802 1.00 97.12 83 ARG A C 1
ATOM 660 O O . ARG A 1 83 ? -6.191 -5.220 -6.669 1.00 97.12 83 ARG A O 1
ATOM 667 N N . LEU A 1 84 ? -4.483 -6.665 -6.807 1.00 97.12 84 LEU A N 1
ATOM 668 C CA . LEU A 1 84 ? -3.454 -5.628 -6.737 1.00 97.12 84 LEU A CA 1
ATOM 669 C C . LEU A 1 84 ? -3.285 -4.891 -8.073 1.00 97.12 84 LEU A C 1
ATOM 671 O O . LEU A 1 84 ? -2.920 -3.718 -8.096 1.00 97.12 84 LEU A O 1
ATOM 675 N N . THR A 1 85 ? -3.579 -5.555 -9.190 1.00 93.44 85 THR A N 1
ATOM 676 C CA . THR A 1 85 ? -3.682 -4.932 -10.515 1.00 93.44 85 THR A CA 1
ATOM 677 C C . THR A 1 85 ? -4.886 -3.982 -10.553 1.00 93.44 85 THR A C 1
ATOM 679 O O . THR A 1 85 ? -5.952 -4.354 -10.056 1.00 93.44 85 THR A O 1
ATOM 682 N N . PRO A 1 86 ? -4.756 -2.781 -11.151 1.00 93.69 86 PRO A N 1
ATOM 683 C CA . PRO A 1 86 ? -3.641 -2.299 -11.987 1.00 93.69 86 PRO A CA 1
ATOM 684 C C . PRO A 1 86 ? -2.490 -1.599 -11.243 1.00 93.69 86 PRO A C 1
ATOM 686 O O . PRO A 1 86 ? -1.576 -1.086 -11.883 1.00 93.69 86 PRO A O 1
ATOM 689 N N . PHE A 1 87 ? -2.523 -1.526 -9.913 1.00 95.50 87 PHE A N 1
ATOM 690 C CA . PHE A 1 87 ? -1.570 -0.723 -9.136 1.00 95.50 87 PHE A CA 1
ATOM 691 C C . PHE A 1 87 ? -0.215 -1.400 -8.961 1.00 95.50 87 PHE A C 1
ATOM 693 O O . PHE A 1 87 ? 0.823 -0.742 -9.063 1.00 95.50 87 PHE A O 1
ATOM 700 N N . PHE A 1 88 ? -0.248 -2.710 -8.722 1.00 95.31 88 PHE A N 1
ATOM 701 C CA . PHE A 1 88 ? 0.884 -3.599 -8.917 1.00 95.31 88 PHE A CA 1
ATOM 702 C C . PHE A 1 88 ? 0.709 -4.265 -10.275 1.00 95.31 88 PHE A C 1
ATOM 704 O O . PHE A 1 88 ? -0.311 -4.908 -10.543 1.00 95.31 88 PHE A O 1
ATOM 711 N N . ASP A 1 89 ? 1.694 -4.070 -11.137 1.00 92.94 89 ASP A N 1
ATOM 712 C CA . ASP A 1 89 ? 1.602 -4.419 -12.550 1.00 92.94 89 ASP A CA 1
ATOM 713 C C . ASP A 1 89 ? 2.833 -5.208 -12.986 1.00 92.94 89 ASP A C 1
ATOM 715 O O . ASP A 1 89 ? 3.881 -5.151 -12.348 1.00 92.94 89 ASP A O 1
ATOM 719 N N . THR A 1 90 ? 2.724 -5.946 -14.079 1.00 91.31 90 THR A N 1
ATOM 720 C CA . THR A 1 90 ? 3.838 -6.693 -14.655 1.00 91.31 90 THR A CA 1
ATOM 721 C C . THR A 1 90 ? 4.098 -6.172 -16.057 1.00 91.31 90 THR A C 1
ATOM 723 O O . THR A 1 90 ? 3.198 -6.135 -16.890 1.00 91.31 90 THR A O 1
ATOM 726 N N . ARG A 1 91 ? 5.332 -5.738 -16.326 1.00 89.75 91 ARG A N 1
ATOM 727 C CA . ARG A 1 91 ? 5.710 -5.133 -17.606 1.00 89.75 91 ARG A CA 1
ATOM 728 C C . ARG A 1 91 ? 6.887 -5.848 -18.234 1.00 89.75 91 ARG A C 1
ATOM 730 O O . ARG A 1 91 ? 7.929 -6.001 -17.605 1.00 89.75 91 ARG A O 1
ATOM 737 N N . GLU A 1 92 ? 6.741 -6.203 -19.503 1.00 87.69 92 GLU A N 1
ATOM 738 C CA . GLU A 1 92 ? 7.866 -6.632 -20.326 1.00 87.69 92 GLU A CA 1
ATOM 739 C C . GLU A 1 92 ? 8.731 -5.420 -20.691 1.00 87.69 92 GLU A C 1
ATOM 741 O O . GLU A 1 92 ? 8.253 -4.427 -21.246 1.00 87.69 92 GLU A O 1
ATOM 746 N N . CYS A 1 93 ? 10.017 -5.503 -20.371 1.00 80.50 93 CYS A N 1
ATOM 747 C CA . CYS A 1 93 ? 11.035 -4.531 -20.730 1.00 80.50 93 CYS A CA 1
ATOM 748 C C . CYS A 1 93 ? 12.106 -5.213 -21.583 1.00 80.50 93 CYS A C 1
ATOM 750 O O . CYS A 1 93 ? 12.489 -6.353 -21.329 1.00 80.50 93 CYS A O 1
ATOM 752 N N . TYR A 1 94 ? 12.609 -4.503 -22.588 1.00 78.94 94 TYR A N 1
ATOM 753 C CA . TYR A 1 94 ? 13.745 -4.963 -23.379 1.00 78.94 94 TYR A CA 1
ATOM 754 C C . TYR A 1 94 ? 15.023 -4.370 -22.799 1.00 78.94 94 TYR A C 1
ATOM 756 O O . TYR A 1 94 ? 15.130 -3.154 -22.624 1.00 78.94 94 TYR A O 1
ATOM 764 N N . SER A 1 95 ? 15.994 -5.230 -22.509 1.00 67.38 95 SER A N 1
ATOM 765 C CA . SER A 1 95 ? 17.356 -4.790 -22.232 1.00 67.38 95 SER A CA 1
ATOM 766 C C . SER A 1 95 ? 17.949 -4.223 -23.520 1.00 67.38 95 SER A C 1
ATOM 768 O O . SER A 1 95 ? 18.136 -4.956 -24.487 1.00 67.38 95 SER A O 1
ATOM 770 N N . MET A 1 96 ? 18.247 -2.923 -23.551 1.00 64.50 96 MET A N 1
ATOM 771 C CA . MET A 1 96 ? 18.885 -2.298 -24.721 1.00 64.50 96 MET A CA 1
ATOM 772 C C . MET A 1 96 ? 20.328 -2.786 -24.921 1.00 64.50 96 MET A C 1
ATOM 774 O O . MET A 1 96 ? 20.854 -2.690 -26.023 1.00 64.50 96 MET A O 1
ATOM 778 N N . GLU A 1 97 ? 20.958 -3.309 -23.866 1.00 68.44 97 GLU A N 1
ATOM 779 C CA . GLU A 1 97 ? 22.337 -3.807 -23.888 1.00 68.44 97 GLU A CA 1
ATOM 780 C C . GLU A 1 97 ? 22.420 -5.274 -24.333 1.00 68.44 97 GLU A C 1
ATOM 782 O O . GLU A 1 97 ? 23.278 -5.624 -25.138 1.00 68.44 97 GLU A O 1
ATOM 787 N N . THR A 1 98 ? 21.512 -6.132 -23.851 1.00 75.19 98 THR A N 1
ATOM 788 C CA . THR A 1 98 ? 21.547 -7.582 -24.134 1.00 75.19 98 THR A CA 1
ATOM 789 C C . THR A 1 98 ? 20.505 -8.040 -25.156 1.00 75.19 98 THR A C 1
ATOM 791 O O . THR A 1 98 ? 20.568 -9.170 -25.627 1.00 75.19 98 THR A O 1
ATOM 794 N N . GLY A 1 99 ? 19.525 -7.198 -25.501 1.00 74.94 99 GLY A N 1
ATOM 795 C CA . GLY A 1 99 ? 18.396 -7.551 -26.371 1.00 74.94 99 GLY A CA 1
ATOM 796 C C . GLY A 1 99 ? 17.373 -8.500 -25.732 1.00 74.94 99 GLY A C 1
ATOM 797 O O . GLY A 1 99 ? 16.347 -8.805 -26.337 1.00 74.94 99 GLY A O 1
ATOM 798 N N . GLU A 1 100 ? 17.624 -8.961 -24.507 1.00 78.50 100 GLU A N 1
ATOM 799 C CA . GLU A 1 100 ? 16.762 -9.912 -23.813 1.00 78.50 100 GLU A CA 1
ATOM 800 C C . GLU A 1 100 ? 15.490 -9.247 -23.287 1.00 78.50 100 GLU A C 1
ATOM 802 O O . GLU A 1 100 ? 15.507 -8.118 -22.779 1.00 78.50 100 GLU A O 1
ATOM 807 N N . LYS A 1 101 ? 14.384 -9.993 -23.356 1.00 80.69 101 LYS A N 1
ATOM 808 C CA . LYS A 1 101 ? 13.142 -9.633 -22.676 1.00 80.69 101 LYS A CA 1
ATOM 809 C C . LYS A 1 101 ? 13.276 -9.933 -21.193 1.00 80.69 101 LYS A C 1
ATOM 811 O O . LYS A 1 101 ? 13.650 -11.039 -20.814 1.00 80.69 101 LYS A O 1
ATOM 816 N N . ARG A 1 102 ? 12.933 -8.957 -20.361 1.00 83.88 102 ARG A N 1
ATOM 817 C CA . ARG A 1 102 ? 12.861 -9.101 -18.910 1.00 83.88 102 ARG A CA 1
ATOM 818 C C . ARG A 1 102 ? 11.499 -8.650 -18.432 1.00 83.88 102 ARG A C 1
ATOM 820 O O . ARG A 1 102 ? 11.027 -7.577 -18.800 1.00 83.88 102 ARG A O 1
ATOM 827 N N . THR A 1 103 ? 10.889 -9.464 -17.592 1.00 89.56 103 THR A N 1
ATOM 828 C CA . THR A 1 103 ? 9.621 -9.129 -16.961 1.00 89.56 103 THR A CA 1
ATOM 829 C C . THR A 1 103 ? 9.893 -8.421 -15.640 1.00 89.56 103 THR A C 1
ATOM 831 O O . THR A 1 103 ? 10.601 -8.942 -14.781 1.00 89.56 103 THR A O 1
ATOM 834 N N . GLU A 1 104 ? 9.337 -7.225 -15.469 1.00 92.44 104 GLU A N 1
ATOM 835 C CA . GLU A 1 104 ? 9.466 -6.431 -14.251 1.00 92.44 104 GLU A CA 1
ATOM 836 C C . GLU A 1 104 ? 8.119 -6.311 -13.538 1.00 92.44 104 GLU A C 1
ATOM 838 O O . GLU A 1 104 ? 7.117 -5.907 -14.130 1.00 92.44 104 GLU A O 1
ATOM 843 N N . LEU A 1 105 ? 8.111 -6.601 -12.240 1.00 93.69 105 LEU A N 1
ATOM 844 C CA . LEU A 1 105 ? 7.045 -6.208 -11.333 1.00 93.69 105 LEU A CA 1
ATOM 845 C C . LEU A 1 105 ? 7.170 -4.709 -11.051 1.00 93.69 105 LEU A C 1
ATOM 847 O O . LEU A 1 105 ? 8.233 -4.232 -10.664 1.00 93.69 105 LEU A O 1
ATOM 851 N N . VAL A 1 106 ? 6.087 -3.964 -11.228 1.00 94.69 106 VAL A N 1
ATOM 852 C CA . VAL A 1 106 ? 6.008 -2.519 -11.024 1.00 94.69 106 VAL A CA 1
ATOM 853 C C . VAL A 1 106 ? 5.153 -2.240 -9.794 1.00 94.69 106 VAL A C 1
ATOM 855 O O . VAL A 1 106 ? 3.969 -2.560 -9.771 1.00 94.69 106 VAL A O 1
ATOM 858 N N . PHE A 1 107 ? 5.748 -1.600 -8.791 1.00 95.38 107 PHE A N 1
ATOM 859 C CA . PHE A 1 107 ? 5.098 -1.247 -7.524 1.00 95.38 107 PHE A CA 1
ATOM 860 C C . PHE A 1 107 ? 4.396 0.096 -7.627 1.00 95.38 107 PHE A C 1
ATOM 862 O O . PHE A 1 107 ? 4.933 0.953 -8.317 1.00 95.38 107 PHE A O 1
ATOM 869 N N . PRO A 1 108 ? 3.282 0.378 -6.939 1.00 95.50 108 PRO A N 1
ATOM 870 C CA . PRO A 1 108 ? 2.673 1.707 -6.963 1.00 95.50 108 PRO A CA 1
ATOM 871 C C . PRO A 1 108 ? 3.587 2.782 -6.347 1.00 95.50 108 PRO A C 1
ATOM 873 O O . PRO A 1 108 ? 4.557 2.497 -5.651 1.00 95.50 108 PRO A O 1
ATOM 876 N N . ALA A 1 109 ? 3.298 4.056 -6.634 1.00 95.50 109 ALA A N 1
ATOM 877 C CA . ALA A 1 109 ? 4.072 5.177 -6.087 1.00 95.50 109 ALA A CA 1
ATOM 878 C C . ALA A 1 109 ? 3.989 5.249 -4.553 1.00 95.50 109 ALA A C 1
ATOM 880 O O . ALA A 1 109 ? 4.980 5.555 -3.890 1.00 95.50 109 ALA A O 1
ATOM 881 N N . ILE A 1 110 ? 2.802 4.954 -4.025 1.00 96.38 110 ILE A N 1
ATOM 882 C CA . ILE A 1 110 ? 2.473 4.931 -2.605 1.00 96.38 110 ILE A CA 1
ATOM 883 C C . ILE A 1 110 ? 1.624 3.683 -2.363 1.00 96.38 110 ILE A C 1
ATOM 885 O O . ILE A 1 110 ? 0.716 3.404 -3.148 1.00 96.38 110 ILE A O 1
ATOM 889 N N . CYS A 1 111 ? 1.909 2.955 -1.290 1.00 97.88 111 CYS A N 1
ATOM 890 C CA . CYS A 1 111 ? 1.111 1.829 -0.821 1.00 97.88 111 CYS A CA 1
ATOM 891 C C . CYS A 1 111 ? 1.021 1.862 0.698 1.00 97.88 111 CYS A C 1
ATOM 893 O O . CYS A 1 111 ? 2.009 2.134 1.369 1.00 97.88 111 CYS A O 1
ATOM 895 N N . LEU A 1 112 ? -0.142 1.556 1.245 1.00 98.44 112 LEU A N 1
ATOM 896 C CA . LEU A 1 112 ? -0.394 1.450 2.670 1.00 98.44 112 LEU A CA 1
ATOM 897 C C . LEU A 1 112 ? -0.761 0.007 2.997 1.00 98.44 112 LEU A C 1
ATOM 899 O O . LEU A 1 112 ? -1.628 -0.560 2.344 1.00 98.44 112 LEU A O 1
ATOM 903 N N . ALA A 1 113 ? -0.143 -0.563 4.022 1.00 98.38 113 ALA A N 1
ATOM 904 C CA . ALA A 1 113 ? -0.561 -1.819 4.628 1.00 98.38 113 ALA A CA 1
ATOM 905 C C . ALA A 1 113 ? -0.955 -1.566 6.086 1.00 98.38 113 ALA A C 1
ATOM 907 O O . ALA A 1 113 ? -0.213 -0.906 6.814 1.00 98.38 113 ALA A O 1
ATOM 908 N N . LEU A 1 114 ? -2.111 -2.075 6.504 1.00 97.56 114 LEU A N 1
ATOM 909 C CA . LEU A 1 114 ? -2.557 -2.059 7.894 1.00 97.56 114 LEU A CA 1
ATOM 910 C C . LEU A 1 114 ? -2.428 -3.463 8.472 1.00 97.56 114 LEU A C 1
ATOM 912 O O . LEU A 1 114 ? -2.911 -4.422 7.874 1.00 97.56 114 LEU A O 1
ATOM 916 N N . TYR A 1 115 ? -1.810 -3.558 9.640 1.00 96.69 115 TYR A N 1
ATOM 917 C CA . TYR A 1 115 ? -1.624 -4.794 10.385 1.00 96.69 115 TYR A CA 1
ATOM 918 C C . TYR A 1 115 ? -2.406 -4.731 11.685 1.00 96.69 115 TYR A C 1
ATOM 920 O O . TYR A 1 115 ? -2.462 -3.679 12.315 1.00 96.69 115 TYR A O 1
ATOM 928 N N . GLU A 1 116 ? -2.956 -5.856 12.107 1.00 93.94 116 GLU A N 1
ATOM 929 C CA . GLU A 1 116 ? -3.600 -6.017 13.407 1.00 93.94 116 GLU A CA 1
ATOM 930 C C . GLU A 1 116 ? -3.123 -7.346 13.988 1.00 93.94 116 GLU A C 1
ATOM 932 O O . GLU A 1 116 ? -3.099 -8.350 13.283 1.00 93.94 116 GLU A O 1
ATOM 937 N N . ASN A 1 117 ? -2.630 -7.346 15.230 1.00 89.75 117 ASN A N 1
ATOM 938 C CA . ASN A 1 117 ? -1.995 -8.523 15.852 1.00 89.75 117 ASN A CA 1
ATOM 939 C C . ASN A 1 117 ? -0.849 -9.170 15.036 1.00 89.75 117 ASN A C 1
ATOM 941 O O . ASN A 1 117 ? -0.477 -10.313 15.274 1.00 89.75 117 ASN A O 1
ATOM 945 N N . GLY A 1 118 ? -0.244 -8.424 14.106 1.00 87.94 118 GLY A N 1
ATOM 946 C CA . GLY A 1 118 ? 0.824 -8.910 13.225 1.00 87.94 118 GLY A CA 1
ATOM 947 C C . GLY A 1 118 ? 0.339 -9.462 11.883 1.00 87.94 118 GLY A C 1
ATOM 948 O O . GLY A 1 118 ? 1.162 -9.615 10.981 1.00 87.94 118 GLY A O 1
ATOM 949 N N . ASP A 1 119 ? -0.966 -9.664 11.715 1.00 92.94 119 ASP A N 1
ATOM 950 C CA . ASP A 1 119 ? -1.565 -10.129 10.469 1.00 92.94 119 ASP A CA 1
ATOM 951 C C . ASP A 1 119 ? -1.944 -8.958 9.562 1.00 92.94 119 ASP A C 1
ATOM 953 O O . ASP A 1 119 ? -2.371 -7.892 10.019 1.00 92.94 119 ASP A O 1
ATOM 957 N N . LEU A 1 120 ? -1.788 -9.149 8.250 1.00 97.06 120 LEU A N 1
ATOM 958 C CA . LEU A 1 120 ? -2.163 -8.146 7.261 1.00 97.06 120 LEU A CA 1
ATOM 959 C C . LEU A 1 120 ? -3.690 -8.025 7.189 1.00 97.06 120 LEU A C 1
ATOM 961 O O . LEU A 1 120 ? -4.374 -8.877 6.623 1.00 97.06 120 LEU A O 1
ATOM 965 N N . ARG A 1 121 ? -4.216 -6.921 7.721 1.00 95.75 121 ARG A N 1
ATOM 966 C CA . ARG A 1 121 ? -5.644 -6.594 7.716 1.00 95.75 121 ARG A CA 1
ATOM 967 C C . ARG A 1 121 ? -6.095 -6.095 6.348 1.00 95.75 121 ARG A C 1
ATOM 969 O O . ARG A 1 121 ? -7.120 -6.527 5.830 1.00 95.75 121 ARG A O 1
ATOM 976 N N . THR A 1 122 ? -5.341 -5.169 5.757 1.00 96.88 122 THR A N 1
ATOM 977 C CA . T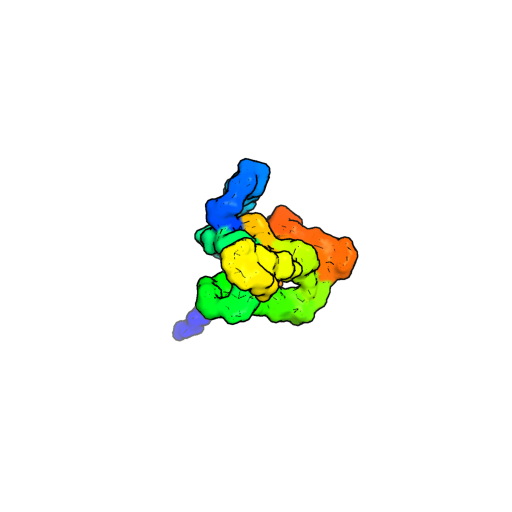HR A 1 122 ? -5.617 -4.648 4.412 1.00 96.88 122 THR A CA 1
ATOM 978 C C . THR A 1 122 ? -4.383 -4.018 3.782 1.00 96.88 122 THR A C 1
ATOM 980 O O . THR A 1 122 ? -3.518 -3.493 4.484 1.00 96.88 122 THR A O 1
ATOM 983 N N . VAL A 1 123 ? -4.315 -4.035 2.452 1.00 98.38 123 VAL A N 1
ATOM 984 C CA . VAL A 1 123 ? -3.343 -3.272 1.664 1.00 98.38 123 VAL A CA 1
ATOM 985 C C . VAL A 1 123 ? -4.079 -2.389 0.662 1.00 98.38 123 VAL A C 1
ATOM 987 O O . VAL A 1 123 ? -5.037 -2.823 0.036 1.00 98.38 123 VAL A O 1
ATOM 990 N N . ALA A 1 124 ? -3.639 -1.148 0.494 1.00 97.94 124 ALA A N 1
ATOM 991 C CA . ALA A 1 124 ? -4.157 -0.207 -0.489 1.00 97.94 124 ALA A CA 1
ATOM 992 C C . ALA A 1 124 ? -2.992 0.440 -1.263 1.00 97.94 124 ALA A C 1
ATOM 994 O O . ALA A 1 124 ? -1.967 0.750 -0.660 1.00 97.94 124 ALA A O 1
ATOM 995 N N . PRO A 1 125 ? -3.122 0.711 -2.568 1.00 98.00 125 PRO A N 1
ATOM 996 C CA . PRO A 1 125 ? -4.340 0.550 -3.350 1.00 98.00 125 PRO A CA 1
ATOM 997 C C . PRO A 1 125 ? -4.599 -0.899 -3.788 1.00 98.00 125 PRO A C 1
ATOM 999 O O . PRO A 1 125 ? -3.665 -1.658 -4.054 1.00 98.00 125 PRO A O 1
ATOM 1002 N N . HIS A 1 126 ? -5.875 -1.257 -3.906 1.00 98.12 126 HIS A N 1
ATOM 1003 C CA . HIS A 1 126 ? -6.323 -2.497 -4.539 1.00 98.12 126 HIS A CA 1
ATOM 1004 C C . HIS A 1 126 ? -7.669 -2.278 -5.240 1.00 98.12 126 HIS A C 1
ATOM 1006 O O . HIS A 1 126 ? -8.380 -1.315 -4.970 1.00 98.12 126 HIS A O 1
ATOM 1012 N N . ALA A 1 127 ? -8.021 -3.175 -6.153 1.00 97.31 127 ALA A N 1
ATOM 1013 C CA . ALA A 1 127 ? -9.347 -3.245 -6.746 1.00 97.31 127 ALA A CA 1
ATOM 1014 C C . ALA A 1 127 ? -10.169 -4.356 -6.081 1.00 97.31 127 ALA A C 1
ATOM 1016 O O . ALA A 1 127 ? -9.655 -5.455 -5.865 1.00 97.31 127 ALA A O 1
ATOM 1017 N N . ALA A 1 128 ? -11.447 -4.101 -5.823 1.00 94.25 128 ALA A N 1
ATOM 1018 C CA . ALA A 1 128 ? -12.414 -5.074 -5.322 1.00 94.25 128 ALA A CA 1
ATOM 1019 C C . ALA A 1 128 ? -13.688 -4.965 -6.170 1.00 94.25 128 ALA A C 1
ATOM 1021 O O . ALA A 1 128 ? -14.307 -3.908 -6.256 1.00 94.25 128 ALA A O 1
ATOM 1022 N N . GLY A 1 129 ? -14.053 -6.035 -6.882 1.00 92.25 129 GLY A N 1
ATOM 1023 C CA . GLY A 1 129 ? -15.136 -5.958 -7.868 1.00 92.25 129 GLY A CA 1
ATOM 1024 C C . GLY A 1 129 ? -14.862 -4.896 -8.946 1.00 92.25 129 GLY A C 1
ATOM 1025 O O . GLY A 1 129 ? -13.842 -4.962 -9.636 1.00 92.25 129 GLY A O 1
ATOM 1026 N N . SER A 1 130 ? -15.777 -3.938 -9.109 1.00 90.81 130 SER A N 1
ATOM 1027 C CA . SER A 1 130 ? -15.630 -2.778 -10.006 1.00 90.81 130 SER A CA 1
ATOM 1028 C C . SER A 1 130 ? -15.035 -1.543 -9.326 1.00 90.81 130 SER A C 1
ATOM 1030 O O . SER A 1 130 ? -14.812 -0.534 -9.993 1.00 90.81 130 SER A O 1
ATOM 1032 N N . GLU A 1 131 ? -14.802 -1.606 -8.019 1.00 94.31 131 GLU A N 1
ATOM 1033 C CA . GLU A 1 131 ? -14.365 -0.477 -7.210 1.00 94.31 131 GLU A CA 1
ATOM 1034 C C . GLU A 1 131 ? -12.859 -0.536 -6.951 1.00 94.31 131 GLU A C 1
ATOM 1036 O O . GLU A 1 131 ? -12.201 -1.575 -7.074 1.00 94.31 131 GLU A O 1
ATOM 1041 N N . THR A 1 132 ? -12.298 0.625 -6.635 1.00 95.81 132 THR A N 1
ATOM 1042 C CA . THR A 1 132 ? -10.908 0.778 -6.221 1.00 95.81 132 THR A CA 1
ATOM 1043 C C . THR A 1 132 ? -10.896 1.325 -4.812 1.00 95.81 132 THR A C 1
ATOM 1045 O O . THR A 1 132 ? -11.464 2.382 -4.571 1.00 95.81 132 THR A O 1
ATOM 1048 N N . GLU A 1 133 ? -10.169 0.652 -3.933 1.00 97.19 133 GLU A N 1
ATOM 1049 C CA . GLU A 1 133 ? -9.809 1.171 -2.622 1.00 97.19 133 GLU A CA 1
ATOM 1050 C C . GLU A 1 133 ? -8.469 1.897 -2.749 1.00 97.19 133 GLU A C 1
ATOM 1052 O O . GLU A 1 133 ? -7.432 1.272 -3.003 1.00 97.19 133 GLU A O 1
ATOM 1057 N N . SER A 1 134 ? -8.466 3.223 -2.596 1.00 97.38 134 SER A N 1
ATOM 1058 C CA . SER A 1 134 ? -7.233 4.008 -2.557 1.00 97.38 134 SER A CA 1
ATOM 1059 C C . SER A 1 134 ? -6.626 4.057 -1.149 1.00 97.38 134 SER A C 1
ATOM 1061 O O . SER A 1 134 ? -7.224 3.658 -0.150 1.00 97.38 134 SER A O 1
ATOM 1063 N N . VAL A 1 135 ? -5.403 4.586 -1.045 1.00 97.44 135 VAL A N 1
ATOM 1064 C CA . VAL A 1 135 ? -4.771 4.857 0.260 1.00 97.44 135 VAL A CA 1
ATOM 1065 C C . VAL A 1 135 ? -5.587 5.865 1.076 1.00 97.44 135 VAL A C 1
ATOM 1067 O O . VAL A 1 135 ? -5.633 5.752 2.297 1.00 97.44 135 VAL A O 1
ATOM 1070 N N . ALA A 1 136 ? -6.227 6.837 0.417 1.00 96.12 136 ALA A N 1
ATOM 1071 C CA . ALA A 1 136 ? -7.068 7.815 1.098 1.00 96.12 136 ALA A CA 1
ATOM 1072 C C . ALA A 1 136 ? -8.321 7.140 1.667 1.00 96.12 136 ALA A C 1
ATOM 1074 O O . ALA A 1 136 ? -8.511 7.206 2.878 1.00 96.12 136 ALA A O 1
ATOM 1075 N N . ASP A 1 137 ? -9.054 6.391 0.835 1.00 96.62 137 ASP A N 1
ATOM 1076 C CA . ASP A 1 137 ? -10.276 5.673 1.236 1.00 96.62 137 ASP A CA 1
ATOM 1077 C C . ASP A 1 137 ? -10.004 4.721 2.407 1.00 96.62 137 ASP A C 1
ATOM 1079 O O . ASP A 1 137 ? -10.761 4.658 3.373 1.00 96.62 137 ASP A O 1
ATOM 1083 N N . CYS A 1 138 ? -8.851 4.045 2.389 1.00 96.12 138 CYS A N 1
ATOM 1084 C CA . CYS A 1 138 ? -8.447 3.165 3.480 1.00 96.12 138 CYS A CA 1
ATOM 1085 C C . CYS A 1 138 ? -8.262 3.904 4.818 1.00 96.12 138 CYS A C 1
ATOM 1087 O O . CYS A 1 138 ? -8.646 3.385 5.869 1.00 96.12 138 CYS A O 1
ATOM 1089 N N . LEU A 1 139 ? -7.701 5.118 4.792 1.00 96.12 139 LEU A N 1
ATOM 1090 C CA . LEU A 1 139 ? -7.532 5.961 5.980 1.00 96.12 139 LEU A CA 1
ATOM 1091 C C . LEU A 1 139 ? -8.828 6.662 6.405 1.00 96.12 139 LEU A C 1
ATOM 1093 O O . LEU A 1 139 ? -8.997 6.924 7.595 1.00 96.12 139 LEU A O 1
ATOM 1097 N N . ASP A 1 140 ? -9.716 6.990 5.464 1.00 95.50 140 ASP A N 1
ATOM 1098 C CA . ASP A 1 140 ? -11.071 7.482 5.742 1.00 95.50 140 ASP A CA 1
ATOM 1099 C C . ASP A 1 140 ? -11.863 6.419 6.506 1.00 95.50 140 ASP A C 1
ATOM 1101 O O . ASP A 1 140 ? -12.242 6.646 7.654 1.00 95.50 140 ASP A O 1
ATOM 1105 N N . ARG A 1 141 ? -11.932 5.205 5.960 1.00 93.25 141 ARG A N 1
ATOM 1106 C CA . ARG A 1 141 ? -12.603 4.065 6.586 1.00 93.25 141 ARG A CA 1
ATOM 1107 C C . ARG A 1 141 ? -12.047 3.723 7.970 1.00 93.25 141 ARG A C 1
ATOM 1109 O O . ARG A 1 141 ? -12.806 3.368 8.868 1.00 93.25 141 ARG A O 1
ATOM 1116 N N . LEU A 1 142 ? -10.729 3.820 8.170 1.00 91.25 142 LEU A N 1
ATOM 1117 C CA . LEU A 1 142 ? -10.126 3.608 9.491 1.00 91.25 142 LEU A CA 1
ATOM 1118 C C . LEU A 1 142 ? -10.573 4.676 10.503 1.00 91.25 142 LEU A C 1
ATOM 1120 O O . LEU A 1 142 ? -10.821 4.353 11.662 1.00 91.25 142 LEU A O 1
ATOM 1124 N N . ALA A 1 143 ? -10.696 5.932 10.071 1.00 90.62 143 ALA A N 1
ATOM 1125 C CA . ALA A 1 143 ? -11.193 7.004 10.926 1.00 90.62 143 ALA A CA 1
ATOM 1126 C C . ALA A 1 143 ? -12.683 6.814 11.264 1.00 90.62 143 ALA A C 1
ATOM 1128 O O . ALA A 1 143 ? -13.084 7.031 12.406 1.00 90.62 143 ALA A O 1
ATOM 1129 N N . GLU A 1 144 ? -13.492 6.362 10.305 1.00 89.31 144 GLU A N 1
ATOM 1130 C CA . GLU A 1 144 ? -14.937 6.162 10.472 1.00 89.31 144 GLU A CA 1
ATOM 1131 C C . GLU A 1 144 ? -15.281 4.991 11.402 1.00 89.31 144 GLU A C 1
ATOM 1133 O O . GLU A 1 144 ? -16.162 5.127 12.247 1.00 89.31 144 GLU A O 1
ATOM 1138 N N . GLN A 1 145 ? -14.550 3.873 11.326 1.00 74.06 145 GLN A N 1
ATOM 1139 C CA . GLN A 1 145 ? -14.783 2.694 12.180 1.00 74.06 145 GLN A CA 1
ATOM 1140 C C . GLN A 1 145 ? -14.634 2.986 13.681 1.00 74.06 145 GLN A C 1
ATOM 1142 O O . GLN A 1 145 ? -15.235 2.302 14.501 1.00 74.06 145 GLN A O 1
ATOM 1147 N N . SER A 1 146 ? -13.879 4.024 14.046 1.00 63.66 146 SER A N 1
ATOM 1148 C CA . SER A 1 146 ? -13.755 4.469 15.439 1.00 63.66 146 SER A CA 1
ATOM 1149 C C . SER A 1 146 ? -14.988 5.196 15.981 1.00 63.66 146 SER A C 1
ATOM 1151 O O . SER A 1 146 ? -15.174 5.284 17.192 1.00 63.66 146 SER A O 1
ATOM 1153 N N . SER A 1 147 ? -15.834 5.724 15.093 1.00 57.78 147 SER A N 1
ATOM 1154 C CA . SER A 1 147 ? -17.031 6.480 15.474 1.00 57.78 147 SER A CA 1
ATOM 1155 C C . SER A 1 147 ? -18.228 5.576 15.794 1.00 57.78 147 SER A C 1
ATOM 1157 O O . SER A 1 147 ? -19.214 6.064 16.341 1.00 57.78 147 SER A O 1
ATOM 1159 N N . ASP A 1 148 ? -18.138 4.279 15.475 1.00 46.84 148 ASP A N 1
ATOM 1160 C CA . ASP A 1 148 ? -19.227 3.303 15.614 1.00 46.84 148 ASP A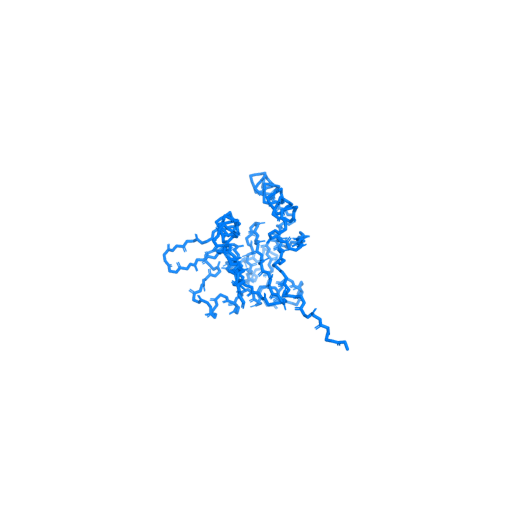 CA 1
ATOM 1161 C C . ASP A 1 148 ? -19.088 2.396 16.851 1.00 46.84 148 ASP A C 1
ATOM 1163 O O . ASP A 1 148 ? -19.865 1.462 17.010 1.00 46.84 148 ASP A O 1
ATOM 1167 N N . GLU A 1 149 ? -18.138 2.638 17.767 1.00 42.12 149 GLU A N 1
ATOM 1168 C CA . GLU A 1 149 ? -18.086 1.856 19.010 1.00 42.12 149 GLU A CA 1
ATOM 1169 C C . GLU A 1 149 ? -19.243 2.282 19.944 1.00 42.12 149 GLU A C 1
ATOM 1171 O O . GLU A 1 149 ? -19.244 3.408 20.459 1.00 42.12 149 GLU A O 1
ATOM 1176 N N . PRO A 1 150 ? -20.260 1.426 20.193 1.00 41.69 150 PRO A N 1
ATOM 1177 C CA . PRO A 1 150 ? -21.348 1.785 21.082 1.00 41.69 150 PRO A CA 1
ATOM 1178 C C . PRO A 1 150 ? -20.796 1.908 22.500 1.00 41.69 150 PRO A C 1
ATOM 1180 O O . PRO A 1 150 ? -20.298 0.941 23.080 1.00 41.69 150 PRO A O 1
ATOM 1183 N N . VAL A 1 151 ? -20.933 3.109 23.069 1.00 46.59 151 VAL A N 1
ATOM 1184 C CA . VAL A 1 151 ? -20.741 3.403 24.493 1.00 46.59 151 VAL A CA 1
ATOM 1185 C C . VAL A 1 151 ? -21.309 2.243 25.308 1.00 46.59 151 VAL A C 1
ATOM 1187 O O . VAL A 1 151 ? -22.529 2.058 25.362 1.00 46.59 151 VAL A O 1
ATOM 1190 N N . ARG A 1 152 ? -20.433 1.452 25.943 1.00 44.84 152 ARG A N 1
ATOM 1191 C CA . ARG A 1 152 ? -20.833 0.437 26.921 1.00 44.84 152 ARG A CA 1
ATOM 1192 C C . ARG A 1 152 ? -21.581 1.156 28.042 1.00 44.84 152 ARG A C 1
ATOM 1194 O O . ARG A 1 152 ? -20.977 1.690 28.968 1.00 44.84 152 ARG A O 1
ATOM 1201 N N . ARG A 1 153 ? -22.913 1.206 27.945 1.00 43.06 153 ARG A N 1
ATOM 1202 C CA . ARG A 1 153 ? -23.793 1.597 29.047 1.00 43.06 153 ARG A CA 1
ATOM 1203 C C . ARG A 1 153 ? -23.675 0.508 30.104 1.00 43.06 153 ARG A C 1
ATOM 1205 O O . ARG A 1 153 ? -24.406 -0.478 30.076 1.00 43.06 153 ARG A O 1
ATOM 1212 N N . THR A 1 154 ? -22.742 0.682 31.031 1.00 49.56 154 THR A N 1
ATOM 1213 C CA . THR A 1 154 ? -22.768 -0.052 32.292 1.00 49.56 154 THR A CA 1
ATOM 1214 C C . THR A 1 154 ? -24.017 0.402 33.034 1.00 49.56 154 THR A C 1
ATOM 1216 O O . THR A 1 154 ? -24.070 1.499 33.587 1.00 49.56 154 THR A O 1
ATOM 1219 N N . ILE A 1 155 ? -25.057 -0.423 32.977 1.00 54.34 155 ILE A N 1
ATOM 1220 C CA . ILE A 1 155 ? -26.251 -0.264 33.794 1.00 54.34 155 ILE A CA 1
ATOM 1221 C C . ILE A 1 155 ? -25.811 -0.582 35.224 1.00 54.34 155 ILE A C 1
ATOM 1223 O O . ILE A 1 155 ? -25.564 -1.739 35.562 1.00 54.34 155 ILE A O 1
ATOM 1227 N N . VAL A 1 156 ? -25.643 0.449 36.051 1.00 50.16 156 VAL A N 1
ATOM 1228 C CA . VAL A 1 156 ? -25.536 0.272 37.501 1.00 50.16 156 VAL A CA 1
ATOM 1229 C C . VAL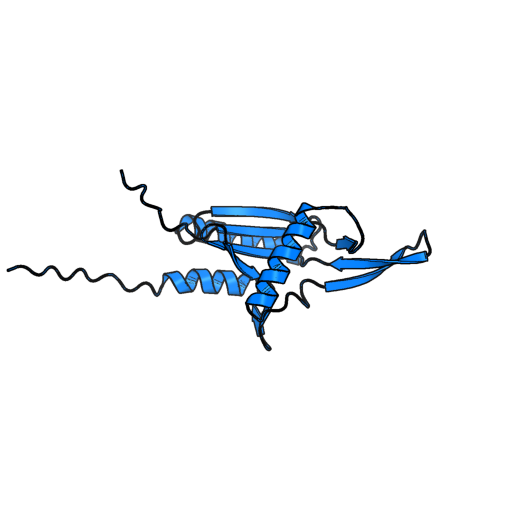 A 1 156 ? -26.903 -0.217 37.958 1.00 50.16 156 VAL A C 1
ATOM 1231 O O . VAL A 1 156 ? -27.856 0.557 37.995 1.00 50.16 156 VAL A O 1
ATOM 1234 N N . THR A 1 157 ? -27.014 -1.511 38.244 1.00 46.28 157 THR A N 1
ATOM 1235 C CA . THR A 1 157 ? -28.175 -2.033 38.964 1.00 46.28 157 THR A CA 1
ATOM 1236 C C . THR A 1 157 ? -27.820 -1.961 40.439 1.00 46.28 157 THR A C 1
ATOM 1238 O O . THR A 1 157 ? -26.959 -2.704 40.905 1.00 46.28 157 THR A O 1
ATOM 1241 N N . ALA A 1 158 ? -28.413 -0.994 41.130 1.00 50.50 158 ALA A N 1
ATOM 1242 C CA . ALA A 1 158 ? -28.496 -0.983 42.578 1.00 50.50 158 ALA A CA 1
ATOM 1243 C C . ALA A 1 158 ? -29.841 -1.612 42.953 1.00 50.50 158 ALA A C 1
ATOM 1245 O O . ALA A 1 158 ? -30.870 -1.056 42.574 1.00 50.50 158 ALA A O 1
ATOM 1246 N N . ASP A 1 159 ? -29.804 -2.765 43.620 1.00 49.03 159 ASP A N 1
ATOM 1247 C CA . ASP A 1 159 ? -30.619 -3.082 44.804 1.00 49.03 159 ASP A CA 1
ATOM 1248 C C . ASP A 1 159 ? -29.984 -4.267 45.550 1.00 49.03 159 ASP A C 1
ATOM 1250 O O . ASP A 1 159 ? -29.710 -5.302 44.894 1.00 49.03 159 ASP A O 1
#

Foldseek 3Di:
DPPPPPQFAKEKEKEAEPDDDPVLVVVVVVLVVLQVVCCVVVLHVYYYYDYDHQKDFPPDPPPVVVVVVVVLQCVVCVVVQKACPPQFHWDWDADPVPRDTTIITGHHRMKMFMDTPNHTPHIPQIDHDPDTCHSVNVSVVSVVVVVPDPDPPPPPDDD

Secondary structure (DSSP, 8-state):
-------PPPEEEEEEESS--HHHHHHHHHHHHHHHHHHHTTSSSEEEEEEE-SEEETT--S-HHHHHHHHHHHHHHHHTTEE-TTTSEEEEEE-TTT--EEEEEE--SEEEEEEETTEEEEEESEEETTEEE-HHHHHHHHHHHGGG-----------